Protein AF-A0A0D1EKK0-F1 (afdb_monomer)

Mean predicted aligned error: 10.31 Å

Structure (mmCIF, N/CA/C/O backbone):
data_AF-A0A0D1EKK0-F1
#
_entry.id   AF-A0A0D1EKK0-F1
#
loop_
_atom_site.group_PDB
_atom_site.id
_atom_site.type_symbol
_atom_site.label_atom_id
_atom_site.label_alt_id
_atom_site.label_comp_id
_atom_site.label_asym_id
_atom_site.label_entity_id
_atom_site.label_seq_id
_atom_site.pdbx_PDB_ins_code
_atom_site.Cartn_x
_atom_site.Cartn_y
_atom_site.Cartn_z
_atom_site.occupancy
_atom_site.B_iso_or_equiv
_atom_site.auth_seq_id
_atom_site.auth_comp_id
_atom_site.auth_asym_id
_atom_site.auth_atom_id
_atom_site.pdbx_PDB_model_num
ATOM 1 N N . MET A 1 1 ? -39.839 1.242 5.575 1.00 35.44 1 MET A N 1
ATOM 2 C CA . MET A 1 1 ? -39.389 0.017 4.879 1.00 35.44 1 MET A CA 1
ATOM 3 C C . MET A 1 1 ? -37.879 -0.124 5.035 1.00 35.44 1 MET A C 1
ATOM 5 O O . MET A 1 1 ? -37.125 0.392 4.223 1.00 35.44 1 MET A O 1
ATOM 9 N N . GLN A 1 2 ? -37.449 -0.748 6.133 1.00 38.69 2 GLN A N 1
ATOM 10 C CA . GLN A 1 2 ? -36.053 -1.078 6.430 1.00 38.69 2 GLN A CA 1
ATOM 11 C C . GLN A 1 2 ? -35.845 -2.571 6.160 1.00 38.69 2 GLN A C 1
ATOM 13 O O . GLN A 1 2 ? -36.666 -3.359 6.620 1.00 38.69 2 GLN A O 1
ATOM 18 N N . ALA A 1 3 ? -34.763 -2.925 5.461 1.00 31.33 3 ALA A N 1
ATOM 19 C CA . ALA A 1 3 ? -33.840 -4.017 5.806 1.00 31.33 3 ALA A CA 1
ATOM 20 C C . ALA A 1 3 ? -32.890 -4.289 4.624 1.00 31.33 3 ALA A C 1
ATOM 22 O O . ALA A 1 3 ? -33.127 -5.167 3.803 1.00 31.33 3 ALA A O 1
ATOM 23 N N . VAL A 1 4 ? -31.782 -3.546 4.546 1.00 37.84 4 VAL A N 1
ATOM 24 C CA . VAL A 1 4 ? -30.622 -3.958 3.741 1.00 37.84 4 VAL A CA 1
ATOM 25 C C . VAL A 1 4 ? -29.680 -4.701 4.682 1.00 37.84 4 VAL A C 1
ATOM 27 O O . VAL A 1 4 ? -28.870 -4.087 5.374 1.00 37.84 4 VAL A O 1
ATOM 30 N N . ARG A 1 5 ? -29.822 -6.028 4.765 1.00 43.06 5 ARG A N 1
ATOM 31 C CA . ARG A 1 5 ? -28.849 -6.886 5.451 1.00 43.06 5 ARG A CA 1
ATOM 32 C C . ARG A 1 5 ? -28.724 -8.239 4.754 1.00 43.06 5 ARG A C 1
ATOM 34 O O . ARG A 1 5 ? -29.499 -9.149 5.002 1.00 43.06 5 ARG A O 1
ATOM 41 N N . ALA A 1 6 ? -27.685 -8.350 3.938 1.00 35.12 6 ALA A N 1
ATOM 42 C CA . ALA A 1 6 ? -26.937 -9.579 3.688 1.00 35.12 6 ALA A CA 1
ATOM 43 C C . ALA A 1 6 ? -25.500 -9.118 3.378 1.00 35.12 6 ALA A C 1
ATOM 45 O O . ALA A 1 6 ? -25.247 -8.482 2.362 1.00 35.12 6 ALA A O 1
ATOM 46 N N . LEU A 1 7 ? -24.623 -9.064 4.384 1.00 37.53 7 LEU A N 1
ATOM 47 C CA . LEU A 1 7 ? -23.735 -10.177 4.748 1.00 37.53 7 LEU A CA 1
ATOM 48 C C . LEU A 1 7 ? -22.863 -10.632 3.566 1.00 37.53 7 LEU A C 1
ATOM 50 O O . LEU A 1 7 ? -22.863 -11.791 3.180 1.00 37.53 7 LEU A O 1
ATOM 54 N N . HIS A 1 8 ? -22.055 -9.715 3.035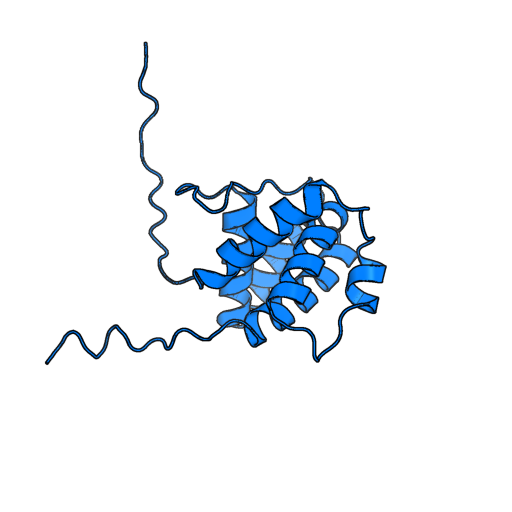 1.00 43.56 8 HIS A N 1
ATOM 55 C CA . HIS A 1 8 ? -20.714 -10.098 2.603 1.00 43.56 8 HIS A CA 1
ATOM 56 C C . HIS A 1 8 ? -19.914 -10.325 3.898 1.00 43.56 8 HIS A C 1
ATOM 58 O O . HIS A 1 8 ? -19.377 -9.399 4.510 1.00 43.56 8 HIS A O 1
ATOM 64 N N . THR A 1 9 ? -19.936 -11.553 4.396 1.00 43.62 9 THR A N 1
ATOM 65 C CA . THR A 1 9 ? -18.807 -12.108 5.139 1.00 43.62 9 THR A CA 1
ATOM 66 C C . THR A 1 9 ? -17.843 -12.607 4.077 1.00 43.62 9 THR A C 1
ATOM 68 O O . THR A 1 9 ? -18.173 -13.518 3.326 1.00 43.62 9 THR A O 1
ATOM 71 N N . ASP A 1 10 ? -16.711 -11.925 3.952 1.00 40.22 10 ASP A N 1
ATOM 72 C CA . ASP A 1 10 ? -15.638 -12.286 3.027 1.00 40.22 10 ASP A CA 1
ATOM 73 C C . ASP A 1 10 ? -15.012 -13.608 3.516 1.00 40.22 10 ASP A C 1
ATOM 75 O O . ASP A 1 10 ? -14.537 -13.634 4.655 1.00 40.22 10 ASP A O 1
ATOM 79 N N . PRO A 1 11 ? -15.041 -14.707 2.740 1.00 42.34 11 PRO A N 1
ATOM 80 C CA . PRO A 1 11 ? -14.564 -16.013 3.192 1.00 42.34 11 PRO A CA 1
ATOM 81 C C . PRO A 1 11 ? -13.037 -16.185 3.107 1.00 42.34 11 PRO A C 1
ATOM 83 O O . PRO A 1 11 ? -12.538 -17.283 3.316 1.00 42.34 11 PRO A O 1
ATOM 86 N N . THR A 1 12 ? -12.265 -15.133 2.843 1.00 45.97 12 THR A N 1
ATOM 87 C CA . THR A 1 12 ? -10.795 -15.173 2.881 1.00 45.97 12 THR A CA 1
ATOM 88 C C . THR A 1 12 ? -10.282 -14.591 4.195 1.00 45.97 12 THR A C 1
ATOM 90 O O . THR A 1 12 ? -9.855 -13.435 4.305 1.00 45.97 12 THR A O 1
ATOM 93 N N . GLY A 1 13 ? -10.373 -15.418 5.236 1.00 46.56 13 GLY A N 1
ATOM 94 C CA . GLY A 1 13 ? -9.520 -15.300 6.410 1.00 46.56 13 GLY A CA 1
ATOM 95 C C . GLY A 1 13 ? -8.135 -15.814 6.041 1.00 46.56 13 GLY A C 1
ATOM 96 O O . GLY A 1 13 ? -7.997 -17.011 5.857 1.00 46.56 13 GLY A O 1
ATOM 97 N N . ASP A 1 14 ? -7.199 -14.891 5.802 1.00 46.56 14 ASP A N 1
ATOM 98 C CA . ASP A 1 14 ? -5.738 -15.038 5.994 1.00 46.56 14 ASP A CA 1
ATOM 99 C C . ASP A 1 14 ? -4.981 -13.871 5.328 1.00 46.56 14 ASP A C 1
ATOM 101 O O . ASP A 1 14 ? -3.979 -14.036 4.639 1.00 46.56 14 ASP A O 1
ATOM 105 N N . SER A 1 15 ? -5.456 -12.639 5.530 1.00 46.81 15 SER A N 1
ATOM 106 C CA . SER A 1 15 ? -4.623 -11.457 5.290 1.00 46.81 15 SER A CA 1
ATOM 107 C C . SER A 1 15 ? -4.361 -10.792 6.637 1.00 46.81 15 SER A C 1
ATOM 109 O O . SER A 1 15 ? -5.314 -10.675 7.416 1.00 46.81 15 SER A O 1
ATOM 111 N N . PRO A 1 16 ? -3.105 -10.410 6.944 1.00 52.00 16 PRO A N 1
ATOM 112 C CA . PRO A 1 16 ? -2.685 -10.087 8.299 1.00 52.00 16 PRO A CA 1
ATOM 113 C C . PRO A 1 16 ? -3.576 -8.974 8.863 1.00 52.00 16 PRO A C 1
ATOM 115 O O . PRO A 1 16 ? -3.632 -7.892 8.263 1.00 52.00 16 PRO A O 1
ATOM 118 N N . PRO A 1 17 ? -4.294 -9.219 9.976 1.00 60.59 17 PRO A N 1
ATOM 119 C CA . PRO A 1 17 ? -5.174 -8.226 10.593 1.00 60.59 17 PRO A CA 1
ATOM 120 C C . PRO A 1 17 ? -4.438 -6.898 10.839 1.00 60.59 17 PRO A C 1
ATOM 122 O O . PRO A 1 17 ? -5.017 -5.822 10.669 1.00 60.59 17 PRO A O 1
ATOM 125 N N . ASP A 1 18 ? -3.130 -6.973 11.077 1.00 77.69 18 ASP A N 1
ATOM 126 C CA . ASP A 1 18 ? -2.234 -5.838 11.273 1.00 77.69 18 ASP A CA 1
ATOM 127 C C . ASP A 1 18 ? -2.123 -4.901 10.059 1.00 77.69 18 ASP A C 1
ATOM 129 O O . ASP A 1 18 ? -2.049 -3.686 10.239 1.00 77.69 18 ASP A O 1
ATOM 133 N N . LEU A 1 19 ? -2.183 -5.412 8.820 1.00 86.44 19 LEU A N 1
ATOM 134 C CA . LEU A 1 19 ? -2.050 -4.598 7.602 1.00 86.44 19 LEU A CA 1
ATOM 135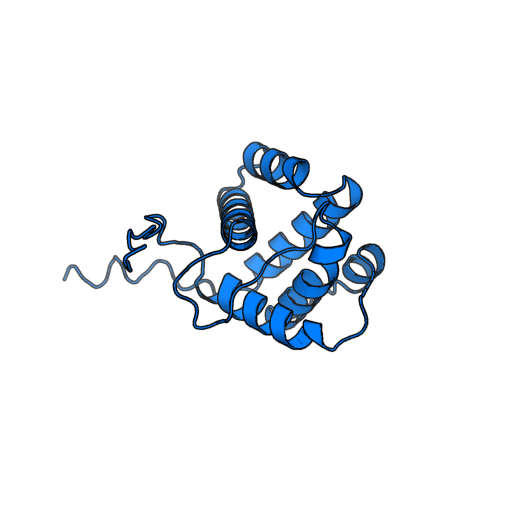 C C . LEU A 1 19 ? -3.166 -3.553 7.508 1.00 86.44 19 LEU A C 1
ATOM 137 O O . LEU A 1 19 ? -2.906 -2.353 7.390 1.00 86.44 19 LEU A O 1
ATOM 141 N N . LEU A 1 20 ? -4.424 -4.008 7.541 1.00 89.31 20 LEU A N 1
ATOM 142 C CA . LEU A 1 20 ? -5.572 -3.112 7.413 1.00 89.31 20 LEU A CA 1
ATOM 143 C C . LEU A 1 20 ? -5.765 -2.256 8.656 1.00 89.31 20 LEU A C 1
ATOM 145 O O . LEU A 1 20 ? -6.173 -1.106 8.514 1.00 89.31 20 LEU A O 1
ATOM 149 N N . VAL A 1 21 ? -5.470 -2.772 9.850 1.00 88.69 21 VAL A N 1
ATOM 150 C CA . VAL A 1 21 ? -5.558 -1.984 11.085 1.00 88.69 21 VAL A CA 1
ATOM 151 C C . VAL A 1 21 ? -4.589 -0.804 11.031 1.00 88.69 21 VAL A C 1
ATOM 153 O O . VAL A 1 21 ? -5.011 0.346 11.191 1.00 88.69 21 VAL A O 1
ATOM 156 N N . LEU A 1 22 ? -3.314 -1.060 10.726 1.00 88.81 22 LEU A N 1
ATOM 157 C CA . LEU A 1 22 ? -2.300 -0.015 10.601 1.00 88.81 22 LEU A CA 1
ATOM 158 C C . LEU A 1 22 ? -2.627 0.953 9.461 1.00 88.81 22 LEU A C 1
ATOM 160 O O . LEU A 1 22 ? -2.516 2.164 9.643 1.00 88.81 22 LEU A O 1
ATOM 164 N N . LEU A 1 23 ? -3.094 0.455 8.312 1.00 89.75 23 LEU A N 1
ATOM 165 C CA . LEU A 1 23 ? -3.416 1.310 7.172 1.00 89.75 23 LEU A CA 1
ATOM 166 C C . LEU A 1 23 ? -4.667 2.168 7.405 1.00 89.75 23 LEU A C 1
ATOM 168 O O . LEU A 1 23 ? -4.668 3.344 7.048 1.00 89.75 23 LEU A O 1
ATOM 172 N N . ARG A 1 24 ? -5.718 1.632 8.041 1.00 91.31 24 ARG A N 1
ATOM 173 C CA . ARG A 1 24 ? -6.914 2.405 8.427 1.00 91.31 24 ARG A CA 1
ATOM 174 C C . ARG A 1 24 ? -6.562 3.493 9.435 1.00 91.31 24 ARG A C 1
ATOM 176 O O . ARG A 1 24 ? -6.998 4.634 9.267 1.00 91.31 24 ARG A O 1
ATOM 183 N N . ARG A 1 25 ? -5.738 3.165 10.436 1.00 89.31 25 ARG A N 1
ATOM 184 C CA . ARG A 1 25 ? -5.220 4.133 11.411 1.00 89.31 25 ARG A CA 1
ATOM 185 C C . ARG A 1 25 ? -4.401 5.226 10.723 1.00 89.31 25 ARG A C 1
ATOM 187 O O . ARG A 1 25 ? -4.708 6.404 10.883 1.00 89.31 25 ARG A O 1
ATOM 194 N N . ALA A 1 26 ? -3.435 4.847 9.892 1.00 89.56 26 ALA A N 1
ATOM 195 C CA . ALA A 1 26 ? -2.607 5.786 9.145 1.00 89.56 26 ALA A CA 1
ATOM 196 C C . ALA A 1 26 ? -3.442 6.676 8.209 1.00 89.56 26 ALA A C 1
ATOM 198 O O . ALA A 1 26 ? -3.228 7.887 8.142 1.00 89.56 26 ALA A O 1
ATOM 199 N N . ALA A 1 27 ? -4.437 6.109 7.521 1.00 88.56 27 ALA A N 1
ATOM 200 C CA . ALA A 1 27 ? -5.351 6.856 6.665 1.00 88.56 27 ALA A CA 1
ATOM 201 C C . ALA A 1 27 ? -6.208 7.847 7.457 1.00 88.56 27 ALA A C 1
ATOM 203 O O . ALA A 1 27 ? -6.470 8.937 6.955 1.00 88.56 27 ALA A O 1
ATOM 204 N N . LEU A 1 28 ? -6.638 7.502 8.677 1.00 86.50 28 LEU A N 1
ATOM 205 C CA . LEU A 1 28 ? -7.339 8.413 9.583 1.00 86.50 28 LEU A CA 1
ATOM 206 C C . LEU A 1 28 ? -6.437 9.580 10.008 1.00 86.50 28 LEU A C 1
ATOM 208 O O . LEU A 1 28 ? -6.828 10.731 9.825 1.00 86.50 28 LEU A O 1
ATOM 212 N N . GLU A 1 29 ? -5.227 9.287 10.491 1.00 82.50 29 GLU A N 1
ATOM 213 C CA . GLU A 1 29 ? -4.227 10.284 10.906 1.00 82.50 29 GLU A CA 1
ATOM 214 C C . GLU A 1 29 ? -3.848 11.227 9.746 1.00 82.50 29 GLU A C 1
ATOM 216 O O . GLU A 1 29 ? -3.696 12.437 9.922 1.00 82.50 29 GLU A O 1
ATOM 221 N N . CYS A 1 30 ? -3.774 10.702 8.520 1.00 77.38 30 CYS A N 1
ATOM 222 C CA . CYS A 1 30 ? -3.414 11.480 7.336 1.00 77.38 30 CYS A CA 1
ATOM 223 C C . CYS A 1 30 ? -4.551 12.357 6.781 1.00 77.38 30 CYS A C 1
ATOM 225 O O . CYS A 1 30 ? -4.273 13.203 5.931 1.00 77.38 30 CYS A O 1
ATOM 227 N N . ARG A 1 31 ? -5.809 12.237 7.248 1.00 67.75 31 ARG A N 1
ATOM 228 C CA . ARG A 1 31 ? -6.916 13.107 6.775 1.00 67.75 31 ARG A CA 1
ATOM 229 C C . ARG A 1 31 ? -6.699 14.586 7.100 1.00 67.75 31 ARG A C 1
ATOM 231 O O . ARG A 1 31 ? -7.255 15.423 6.395 1.00 67.75 31 ARG A O 1
ATOM 238 N N . ALA A 1 32 ? -5.899 14.886 8.124 1.00 56.25 32 ALA A N 1
ATOM 239 C CA . ALA A 1 32 ? -5.584 16.240 8.576 1.00 56.25 32 ALA A CA 1
ATOM 240 C C . ALA A 1 32 ? -4.175 16.725 8.170 1.00 56.25 32 ALA A C 1
ATOM 242 O O . ALA A 1 32 ? -3.806 17.851 8.489 1.00 56.25 32 ALA A O 1
ATOM 243 N N . SER A 1 33 ? -3.371 15.904 7.480 1.00 56.69 33 SER A N 1
ATOM 244 C CA . SER A 1 33 ? -1.979 16.236 7.142 1.00 56.69 33 SER A CA 1
ATOM 245 C C . SER A 1 33 ? -1.818 16.659 5.677 1.00 56.69 33 SER A C 1
ATOM 247 O O . SER A 1 33 ? -2.589 16.246 4.808 1.00 56.69 33 SER A O 1
ATOM 249 N N . ALA A 1 34 ? -0.794 17.471 5.386 1.00 54.12 34 ALA A N 1
ATOM 250 C CA . ALA A 1 34 ? -0.461 17.886 4.025 1.00 54.12 34 ALA A CA 1
ATOM 251 C C . ALA A 1 34 ? -0.205 16.660 3.124 1.00 54.12 34 ALA A C 1
ATOM 253 O O . ALA A 1 34 ? 0.480 15.709 3.518 1.00 54.12 34 ALA A O 1
ATOM 254 N N . ARG A 1 35 ? -0.783 16.671 1.916 1.00 59.34 35 ARG A N 1
ATOM 255 C CA . ARG A 1 35 ? -0.643 15.582 0.937 1.00 59.34 35 ARG A CA 1
ATOM 256 C C . ARG A 1 35 ? 0.822 15.492 0.495 1.00 59.34 35 ARG A C 1
ATOM 258 O O . ARG A 1 35 ? 1.402 16.502 0.114 1.00 59.34 35 ARG A O 1
ATOM 265 N N . LEU A 1 36 ? 1.402 14.295 0.560 1.00 60.34 36 LEU A N 1
ATOM 266 C CA . LEU A 1 36 ? 2.741 14.004 0.047 1.00 60.34 36 LEU A CA 1
ATOM 267 C C . LEU A 1 36 ? 2.596 13.488 -1.387 1.00 60.34 36 LEU A C 1
ATOM 269 O O . LEU A 1 36 ? 1.726 12.653 -1.640 1.00 60.34 36 LEU A O 1
ATOM 273 N N . ASP A 1 37 ? 3.408 13.982 -2.318 1.00 61.69 37 ASP A N 1
ATOM 274 C CA . ASP A 1 37 ? 3.444 13.419 -3.666 1.00 61.69 37 ASP A CA 1
ATOM 275 C C . ASP A 1 37 ? 4.068 12.006 -3.653 1.00 61.69 37 ASP A C 1
ATOM 277 O O . ASP A 1 37 ? 4.853 11.649 -2.768 1.00 61.69 37 ASP A O 1
ATOM 281 N N . THR A 1 38 ? 3.682 11.167 -4.615 1.00 58.00 38 THR A N 1
ATOM 282 C CA . THR A 1 38 ? 4.118 9.763 -4.684 1.00 58.00 38 THR A CA 1
ATOM 283 C C . THR A 1 38 ? 5.631 9.625 -4.884 1.00 58.00 38 THR A C 1
ATOM 285 O O . THR A 1 38 ? 6.228 8.689 -4.360 1.00 58.00 38 THR A O 1
ATOM 288 N N . ALA A 1 39 ? 6.268 10.563 -5.593 1.00 57.69 39 ALA A N 1
ATOM 289 C CA . ALA A 1 39 ? 7.710 10.538 -5.838 1.00 57.69 39 ALA A CA 1
ATOM 290 C C . ALA A 1 39 ? 8.505 10.810 -4.548 1.00 57.69 39 ALA A C 1
ATOM 292 O O . ALA A 1 39 ? 9.481 10.120 -4.262 1.00 57.69 39 ALA A O 1
ATOM 293 N N . ARG A 1 40 ? 8.038 11.742 -3.714 1.00 62.22 40 ARG A N 1
ATOM 294 C CA . ARG A 1 40 ? 8.543 12.009 -2.367 1.00 62.22 40 ARG A CA 1
ATOM 295 C C . ARG A 1 40 ? 8.269 10.853 -1.424 1.00 62.22 40 ARG A C 1
ATOM 297 O O . ARG A 1 40 ? 9.119 10.578 -0.594 1.00 62.22 40 ARG A O 1
ATOM 304 N N . ALA A 1 41 ? 7.137 10.161 -1.543 1.00 61.09 41 ALA A N 1
ATOM 305 C CA . ALA A 1 41 ? 6.876 8.973 -0.728 1.00 61.09 41 ALA A CA 1
ATOM 306 C C . ALA A 1 41 ? 7.905 7.861 -0.990 1.00 61.09 41 ALA A C 1
ATOM 308 O O . ALA A 1 41 ? 8.382 7.244 -0.044 1.00 61.09 41 ALA A O 1
ATOM 309 N N . CYS A 1 42 ? 8.290 7.649 -2.254 1.00 61.62 42 CYS A N 1
ATOM 310 C CA . CYS A 1 42 ? 9.368 6.724 -2.608 1.00 61.62 42 CYS A CA 1
ATOM 311 C C . CYS A 1 42 ? 10.752 7.242 -2.203 1.00 61.62 42 CYS A C 1
ATOM 313 O O . CYS A 1 42 ? 11.560 6.464 -1.717 1.00 61.62 42 CYS A O 1
ATOM 315 N N . ALA A 1 43 ? 11.030 8.539 -2.365 1.00 62.16 43 ALA A N 1
ATOM 316 C CA . ALA A 1 43 ? 12.306 9.130 -1.952 1.00 62.16 43 ALA A CA 1
ATOM 317 C C . ALA A 1 43 ? 12.503 9.135 -0.425 1.00 62.16 43 ALA A C 1
ATOM 319 O O . ALA A 1 43 ? 13.633 9.123 0.049 1.00 62.16 43 ALA A O 1
ATOM 320 N N . LEU A 1 44 ? 11.408 9.160 0.338 1.00 65.00 44 LEU A N 1
ATOM 321 C CA . LEU A 1 44 ? 11.398 9.067 1.799 1.00 65.00 44 LEU A CA 1
ATOM 322 C C . LEU A 1 44 ? 11.310 7.623 2.303 1.00 65.00 44 LEU A C 1
ATOM 324 O O . LEU A 1 44 ? 11.264 7.417 3.513 1.00 65.00 44 LEU A O 1
ATOM 328 N N . PHE A 1 45 ? 11.246 6.632 1.409 1.00 70.81 45 PHE A N 1
ATOM 329 C CA . PHE A 1 45 ? 11.274 5.239 1.825 1.00 70.81 45 PHE A CA 1
ATOM 330 C C . PHE A 1 45 ? 12.672 4.896 2.344 1.00 70.81 45 PHE A C 1
ATOM 332 O O . PHE A 1 45 ? 13.620 4.762 1.572 1.00 70.81 45 PHE A O 1
ATOM 339 N N . ASP A 1 46 ? 12.775 4.751 3.660 1.00 76.62 46 ASP A N 1
ATOM 340 C CA . ASP A 1 46 ? 13.971 4.271 4.341 1.00 76.62 46 ASP A CA 1
ATOM 341 C C . ASP A 1 46 ? 13.851 2.749 4.554 1.00 76.62 46 ASP A C 1
ATOM 343 O O . ASP A 1 46 ? 12.857 2.306 5.145 1.00 76.62 46 ASP A O 1
ATOM 347 N N . PRO A 1 47 ? 14.823 1.932 4.105 1.00 73.25 47 PRO A N 1
ATOM 348 C CA . PRO A 1 47 ? 14.907 0.515 4.447 1.00 73.25 47 PRO A CA 1
ATOM 349 C C . PRO A 1 47 ? 14.880 0.215 5.953 1.00 73.25 47 PRO A C 1
ATOM 351 O O . PRO A 1 47 ? 14.571 -0.907 6.320 1.00 73.25 47 PRO A O 1
ATOM 354 N N . GLU A 1 48 ? 15.121 1.168 6.846 1.00 78.75 48 GLU A N 1
ATOM 355 C CA . GLU A 1 48 ? 14.988 0.957 8.296 1.00 78.75 48 GLU A CA 1
ATOM 356 C C . GLU A 1 48 ? 13.624 1.403 8.857 1.00 78.75 48 GLU A C 1
ATOM 358 O O . GLU A 1 48 ? 13.361 1.263 10.053 1.00 78.75 48 GLU A O 1
ATOM 363 N N . SER A 1 49 ? 12.718 1.891 7.997 1.00 82.3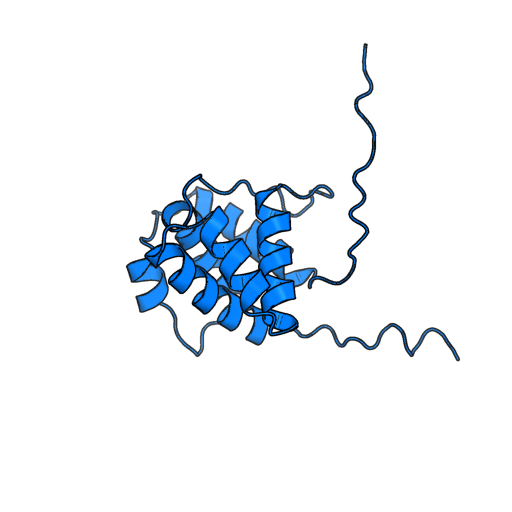1 49 SER A N 1
ATOM 364 C CA . SER A 1 49 ? 11.374 2.331 8.400 1.00 82.31 49 SER A CA 1
ATOM 365 C C . SER A 1 49 ? 10.614 1.214 9.105 1.00 82.31 49 SER A C 1
ATOM 367 O O . SER A 1 49 ? 10.648 0.061 8.676 1.00 82.31 49 SER A O 1
ATOM 369 N N . LYS A 1 50 ? 9.839 1.552 10.133 1.00 87.38 50 LYS A N 1
ATOM 370 C CA . LYS A 1 50 ? 8.926 0.624 10.813 1.00 87.38 50 LYS A CA 1
ATOM 371 C C . LYS A 1 50 ? 7.624 0.439 10.035 1.00 87.38 50 LYS A C 1
ATOM 373 O O . LYS A 1 50 ? 7.252 1.242 9.179 1.00 87.38 50 LYS A O 1
ATOM 378 N N . ALA A 1 51 ? 6.882 -0.619 10.364 1.00 87.12 51 ALA A N 1
ATOM 379 C CA . ALA A 1 51 ? 5.608 -0.941 9.719 1.00 87.12 51 ALA A CA 1
ATOM 380 C C . ALA A 1 51 ? 4.601 0.229 9.765 1.00 87.12 51 ALA A C 1
ATOM 382 O O . ALA A 1 51 ? 3.931 0.516 8.774 1.00 87.12 51 ALA A O 1
ATOM 383 N N . ASP A 1 52 ? 4.522 0.955 10.882 1.00 86.00 52 ASP A N 1
ATOM 384 C CA . ASP A 1 52 ? 3.627 2.103 11.035 1.00 86.00 52 ASP A CA 1
ATOM 385 C C . ASP A 1 52 ? 4.061 3.323 10.199 1.00 86.00 52 ASP A C 1
ATOM 387 O O . ASP A 1 52 ? 3.215 4.060 9.688 1.00 86.00 52 ASP A O 1
ATOM 391 N N . GLU A 1 53 ? 5.365 3.521 10.000 1.00 87.19 53 GLU A N 1
ATOM 392 C CA . GLU A 1 53 ? 5.910 4.571 9.130 1.00 87.19 53 GLU A CA 1
ATOM 393 C C . GLU A 1 53 ? 5.581 4.291 7.665 1.00 87.19 53 GLU A C 1
ATOM 395 O O . GLU A 1 53 ? 5.083 5.173 6.958 1.00 87.19 53 GLU A O 1
ATOM 400 N N . ILE A 1 54 ? 5.748 3.041 7.233 1.00 87.94 54 ILE A N 1
ATOM 401 C CA . ILE A 1 54 ? 5.398 2.624 5.873 1.00 87.94 54 ILE A CA 1
ATOM 402 C C . ILE A 1 54 ? 3.884 2.697 5.655 1.00 87.94 54 ILE A C 1
ATOM 404 O O . ILE A 1 54 ? 3.443 3.162 4.604 1.00 87.94 54 ILE A O 1
ATOM 408 N N . ALA A 1 55 ? 3.068 2.340 6.653 1.00 89.81 55 ALA A N 1
ATOM 409 C CA . ALA A 1 55 ? 1.617 2.511 6.586 1.00 89.81 55 ALA A CA 1
ATOM 410 C C . ALA A 1 55 ? 1.221 3.984 6.370 1.00 89.81 55 ALA A C 1
ATOM 412 O O . ALA A 1 55 ? 0.333 4.280 5.565 1.00 89.81 55 ALA A O 1
ATOM 413 N N . ARG A 1 56 ? 1.905 4.929 7.034 1.00 87.88 56 ARG A N 1
ATOM 414 C CA . ARG A 1 56 ? 1.713 6.375 6.817 1.00 87.88 56 ARG A 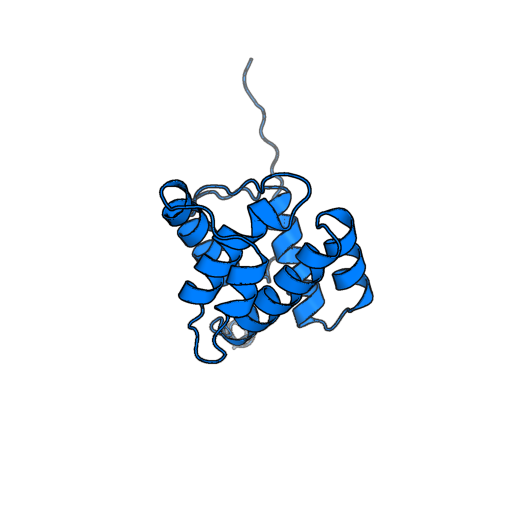CA 1
ATOM 415 C C . ARG A 1 56 ? 2.154 6.817 5.424 1.00 87.88 56 ARG A C 1
ATOM 417 O O . ARG A 1 56 ? 1.443 7.609 4.802 1.00 87.88 56 ARG A O 1
ATOM 424 N N . LEU A 1 57 ? 3.271 6.302 4.910 1.00 87.94 57 LEU A N 1
ATOM 425 C CA . LEU A 1 57 ? 3.704 6.568 3.534 1.00 87.94 57 LEU A CA 1
ATOM 426 C C . LEU A 1 57 ? 2.677 6.053 2.516 1.00 87.94 57 LEU A C 1
ATOM 428 O O . LEU A 1 57 ? 2.256 6.814 1.645 1.00 87.94 57 LEU A O 1
ATOM 432 N N . LEU A 1 58 ? 2.187 4.819 2.675 1.00 89.50 58 LEU A N 1
ATOM 433 C CA . LEU A 1 58 ? 1.125 4.238 1.845 1.00 89.50 58 LEU A CA 1
ATOM 434 C C . LEU A 1 58 ? -0.156 5.076 1.887 1.00 89.50 58 LEU A C 1
ATOM 436 O O . LEU A 1 58 ? -0.700 5.427 0.840 1.00 89.50 58 LEU A O 1
ATOM 440 N N . ALA A 1 59 ? -0.619 5.457 3.081 1.00 89.12 59 ALA A N 1
ATOM 441 C CA . ALA A 1 59 ? -1.822 6.269 3.253 1.00 89.12 59 ALA A CA 1
ATOM 442 C C . ALA A 1 59 ? -1.736 7.632 2.540 1.00 89.12 59 ALA A C 1
ATOM 444 O O . ALA A 1 59 ? -2.748 8.138 2.046 1.00 89.12 59 ALA A O 1
ATOM 445 N N . ARG A 1 60 ? -0.535 8.219 2.459 1.00 85.62 60 ARG A N 1
ATOM 446 C CA . ARG A 1 60 ? -0.283 9.473 1.730 1.00 85.62 60 ARG A CA 1
ATOM 447 C C . ARG A 1 60 ? -0.106 9.260 0.226 1.00 85.62 60 ARG A C 1
ATOM 449 O O . ARG A 1 60 ? -0.572 10.095 -0.545 1.00 85.62 60 ARG A O 1
ATOM 456 N N . ALA A 1 61 ? 0.523 8.159 -0.183 1.00 86.19 61 ALA A N 1
ATOM 457 C CA . ALA A 1 61 ? 0.823 7.853 -1.580 1.00 86.19 61 ALA A CA 1
ATOM 458 C C . ALA A 1 61 ? -0.405 7.377 -2.370 1.00 86.19 61 ALA A C 1
ATOM 460 O O . ALA A 1 61 ? -0.566 7.760 -3.528 1.00 86.19 61 ALA A O 1
ATOM 461 N N . LEU A 1 62 ? -1.293 6.579 -1.765 1.00 89.19 62 LEU A N 1
ATOM 462 C CA . LEU A 1 62 ? -2.442 5.975 -2.453 1.00 89.19 62 LEU A CA 1
ATOM 463 C C . LEU A 1 62 ? -3.359 6.999 -3.157 1.00 89.19 62 LEU A C 1
ATOM 465 O O . LEU A 1 62 ? -3.664 6.791 -4.329 1.00 89.19 62 LEU A O 1
ATOM 469 N N . PRO A 1 63 ? -3.758 8.134 -2.541 1.00 87.94 63 PRO A N 1
ATOM 470 C CA . PRO A 1 63 ? -4.566 9.149 -3.224 1.00 87.94 63 PRO A CA 1
ATOM 471 C C . PRO A 1 63 ? -3.915 9.789 -4.456 1.00 87.94 63 PRO A C 1
ATOM 473 O O . PRO A 1 63 ? -4.628 10.408 -5.236 1.00 87.94 63 PRO A O 1
ATOM 476 N N . GLN A 1 64 ? -2.590 9.702 -4.588 1.00 83.88 64 GLN A N 1
ATOM 477 C CA . GLN A 1 64 ? -1.821 10.254 -5.709 1.00 83.88 64 GLN A CA 1
ATOM 478 C C . GLN A 1 64 ? -1.468 9.175 -6.746 1.00 83.88 64 GLN A C 1
ATOM 480 O O . GLN A 1 64 ? -1.389 9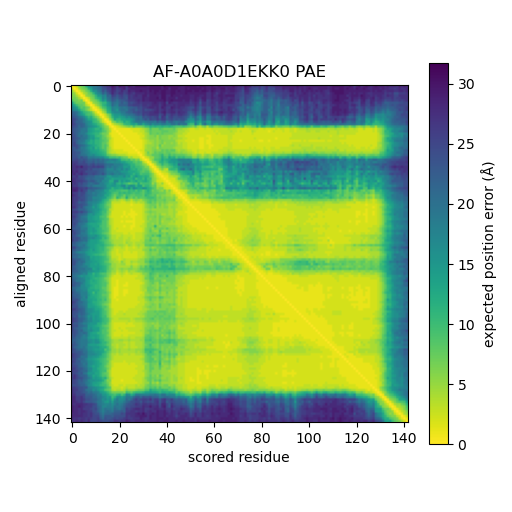.448 -7.939 1.00 83.88 64 GLN A O 1
ATOM 485 N N . ALA A 1 65 ? -1.284 7.933 -6.294 1.00 87.25 65 ALA A N 1
ATOM 486 C CA . ALA A 1 65 ? -0.948 6.795 -7.143 1.00 87.25 65 ALA A CA 1
ATOM 487 C C . ALA A 1 65 ? -2.164 6.215 -7.886 1.00 87.25 65 ALA A C 1
ATOM 489 O O . ALA A 1 65 ? -2.001 5.578 -8.928 1.00 87.25 65 ALA A O 1
ATOM 490 N N . MET A 1 66 ? -3.372 6.406 -7.353 1.00 89.81 66 MET A N 1
ATOM 491 C CA . MET A 1 66 ? -4.604 5.812 -7.871 1.00 89.81 66 MET A CA 1
ATOM 492 C C . MET A 1 66 ? -5.381 6.760 -8.787 1.00 89.81 66 MET A C 1
ATOM 494 O O . MET A 1 66 ? -5.391 7.971 -8.587 1.00 89.81 66 MET A O 1
ATOM 498 N N . HIS A 1 67 ? -6.115 6.199 -9.753 1.00 87.88 67 HIS A N 1
ATOM 499 C CA . HIS A 1 67 ? -7.018 6.975 -10.619 1.00 87.88 67 HIS A CA 1
ATO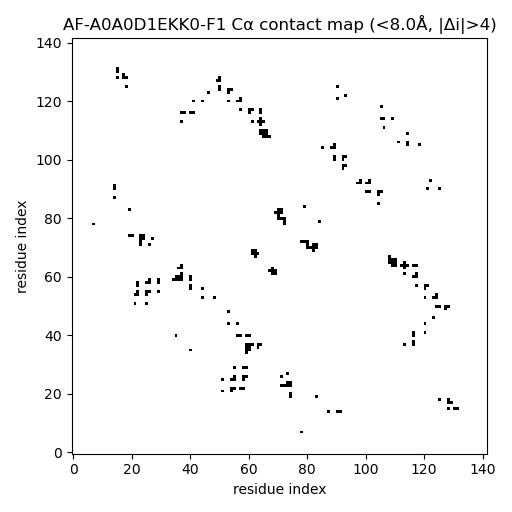M 500 C C . HIS A 1 67 ? -8.182 7.618 -9.854 1.00 87.88 67 HIS A C 1
ATOM 502 O O . HIS A 1 67 ? -8.740 8.626 -10.281 1.00 87.88 67 HIS A O 1
ATOM 508 N N . VAL A 1 68 ? -8.568 7.011 -8.731 1.00 86.94 68 VAL A N 1
ATOM 509 C CA . VAL A 1 68 ? -9.653 7.465 -7.863 1.00 86.94 68 VAL A CA 1
ATOM 510 C C . VAL A 1 68 ? -9.145 7.456 -6.431 1.00 86.94 68 VAL A C 1
ATOM 512 O O . VAL A 1 68 ? -8.406 6.557 -6.031 1.00 86.94 68 VAL A O 1
ATOM 515 N N . ARG A 1 69 ? -9.558 8.452 -5.642 1.00 85.44 69 ARG A N 1
ATOM 516 C CA . ARG A 1 69 ? -9.191 8.540 -4.228 1.00 85.44 69 ARG A CA 1
ATOM 517 C C . ARG A 1 69 ? -9.657 7.276 -3.480 1.00 85.44 69 ARG A C 1
ATOM 519 O O . ARG A 1 69 ? -10.846 6.961 -3.550 1.00 85.44 69 ARG A O 1
ATOM 526 N N . PRO A 1 70 ? -8.774 6.597 -2.726 1.00 89.69 70 PRO A N 1
ATOM 527 C CA . PRO A 1 70 ? -9.129 5.374 -2.018 1.00 89.69 70 PRO A CA 1
ATOM 528 C C . PRO A 1 70 ? -10.142 5.646 -0.905 1.00 89.69 70 PRO A C 1
ATOM 530 O O . PRO A 1 70 ? -10.036 6.634 -0.168 1.00 89.69 70 PRO A O 1
ATOM 533 N N . ARG A 1 71 ? -11.103 4.736 -0.743 1.00 90.69 71 ARG A N 1
ATOM 534 C CA . ARG A 1 71 ? -12.062 4.742 0.359 1.00 90.69 71 ARG A CA 1
ATOM 535 C C . ARG A 1 71 ? -11.605 3.791 1.459 1.00 90.69 71 ARG A C 1
ATOM 537 O O . ARG A 1 71 ? -11.658 2.578 1.293 1.00 90.69 71 ARG A O 1
ATOM 544 N N . PHE A 1 72 ? -11.256 4.344 2.613 1.00 89.12 72 PHE A N 1
ATOM 545 C CA . PHE A 1 72 ? -10.986 3.576 3.829 1.00 89.12 72 PHE A CA 1
ATOM 546 C C . PHE A 1 72 ? -12.148 3.687 4.807 1.00 89.12 72 PHE A C 1
ATOM 548 O O . PHE A 1 72 ? -12.707 4.772 5.001 1.00 89.12 72 PHE A O 1
ATOM 555 N N . HIS A 1 73 ? -12.516 2.568 5.421 1.00 88.31 73 HIS A N 1
ATOM 556 C CA . HIS A 1 73 ? -13.451 2.554 6.537 1.00 88.31 73 HIS A CA 1
ATOM 557 C C . HIS A 1 73 ? -12.726 2.850 7.859 1.00 88.31 73 HIS A C 1
ATOM 559 O O . HIS A 1 73 ? -11.500 2.947 7.915 1.00 88.31 73 HIS A O 1
ATOM 565 N N . ALA A 1 74 ? -13.496 3.060 8.929 1.00 80.06 74 ALA A N 1
ATOM 566 C CA . ALA A 1 74 ? -12.942 3.186 10.275 1.00 80.06 74 ALA A CA 1
ATOM 567 C C . ALA A 1 74 ? -12.296 1.864 10.725 1.00 80.06 74 ALA A C 1
ATOM 569 O O . ALA A 1 74 ? -12.688 0.799 10.249 1.00 80.06 74 ALA A O 1
ATOM 570 N N . THR A 1 75 ? -11.340 1.931 11.655 1.00 76.19 75 THR A N 1
ATOM 571 C CA . THR A 1 75 ? -10.627 0.755 12.187 1.00 76.19 75 THR A CA 1
ATOM 572 C C . THR A 1 75 ? -11.593 -0.329 12.672 1.00 76.19 75 THR A C 1
ATOM 574 O O . THR A 1 75 ? -11.469 -1.470 12.240 1.00 76.19 75 THR A O 1
ATOM 577 N N . GLU A 1 76 ? -12.635 0.064 13.411 1.00 75.62 76 GLU A N 1
ATOM 578 C CA . GLU A 1 76 ? -13.671 -0.824 13.974 1.00 75.62 76 GLU A CA 1
ATOM 579 C C . GLU A 1 76 ? -14.699 -1.351 12.954 1.00 75.62 76 GLU A C 1
ATOM 581 O O . GLU A 1 76 ? -15.618 -2.094 13.300 1.00 75.62 76 GLU A O 1
ATOM 586 N N . ALA A 1 77 ? -14.616 -0.943 11.685 1.00 80.06 77 ALA A N 1
ATOM 587 C CA . ALA A 1 77 ? -15.595 -1.360 10.690 1.00 80.06 77 ALA A CA 1
ATOM 588 C C . ALA A 1 77 ? -15.399 -2.833 10.305 1.00 80.06 77 ALA A C 1
ATOM 590 O O . ALA A 1 77 ? -14.368 -3.207 9.737 1.00 80.06 77 ALA A O 1
ATOM 591 N N . SER A 1 78 ? -16.438 -3.644 10.515 1.00 77.69 78 SER A N 1
ATOM 592 C CA . SER A 1 78 ? -16.466 -5.053 10.097 1.00 77.69 78 SER A CA 1
ATOM 593 C C . SER A 1 78 ? -16.484 -5.225 8.576 1.00 77.69 78 SER A C 1
ATOM 595 O O . SER A 1 78 ? -15.943 -6.190 8.041 1.00 77.69 78 SER A O 1
ATOM 597 N N . ALA A 1 79 ? -17.079 -4.273 7.854 1.00 84.88 79 ALA A N 1
ATOM 598 C CA . ALA A 1 79 ? -17.123 -4.291 6.400 1.00 84.88 79 ALA A CA 1
ATOM 599 C C . ALA A 1 79 ? -15.836 -3.728 5.784 1.00 84.88 79 ALA A C 1
ATOM 601 O O . ALA A 1 79 ? -15.293 -2.723 6.251 1.00 84.88 79 ALA A O 1
ATOM 602 N N . ARG A 1 80 ? -15.415 -4.324 4.663 1.00 89.31 80 ARG A N 1
ATOM 603 C CA . ARG A 1 80 ? -14.320 -3.824 3.823 1.00 89.31 80 ARG A CA 1
ATOM 604 C C . ARG A 1 80 ? -14.858 -3.018 2.641 1.00 89.31 80 ARG A C 1
ATOM 606 O O . ARG A 1 80 ? -15.854 -3.404 2.018 1.00 89.31 80 ARG A O 1
ATOM 613 N N . SER A 1 81 ? -14.205 -1.911 2.307 1.00 90.69 81 SER A N 1
ATOM 614 C CA . SER A 1 81 ? -14.438 -1.202 1.046 1.00 90.69 81 SER A CA 1
ATOM 615 C C . SER A 1 81 ? -13.865 -1.994 -0.142 1.00 90.69 81 SER A C 1
ATOM 617 O O . SER A 1 81 ? -13.134 -2.973 0.025 1.00 90.69 81 SER A O 1
ATOM 619 N N . PHE A 1 82 ? -14.182 -1.571 -1.368 1.00 92.00 82 PHE A N 1
ATOM 620 C CA . PHE A 1 82 ? -13.558 -2.157 -2.557 1.00 92.00 82 PHE A CA 1
ATOM 621 C C . PHE A 1 82 ? -12.055 -1.842 -2.644 1.00 92.00 82 PHE A C 1
ATOM 623 O O . PHE A 1 82 ? -11.302 -2.659 -3.163 1.00 92.00 82 PHE A O 1
ATOM 630 N N . ASP A 1 83 ? -11.603 -0.680 -2.160 1.00 92.12 83 ASP A N 1
ATOM 631 C CA . ASP A 1 83 ? -10.170 -0.351 -2.081 1.00 92.12 83 ASP A CA 1
ATOM 632 C C . ASP A 1 83 ? -9.456 -1.241 -1.064 1.00 92.12 83 ASP A C 1
ATOM 634 O O . ASP A 1 83 ? -8.394 -1.773 -1.357 1.00 92.12 83 ASP A O 1
ATOM 638 N N . GLU A 1 84 ? -10.071 -1.477 0.096 1.00 91.75 84 GLU A N 1
ATOM 639 C CA . GLU A 1 84 ? -9.495 -2.327 1.142 1.00 91.75 84 GLU A CA 1
ATOM 640 C C . GLU A 1 84 ? -9.344 -3.774 0.665 1.00 91.75 84 GLU A C 1
ATOM 642 O O . GLU A 1 84 ? -8.274 -4.353 0.819 1.00 91.75 84 GLU A O 1
ATOM 647 N N . ARG A 1 85 ? -10.367 -4.337 0.004 1.00 94.38 85 ARG A N 1
ATOM 648 C CA . ARG A 1 85 ? -10.261 -5.668 -0.622 1.00 94.38 85 ARG A CA 1
ATOM 649 C C . ARG A 1 85 ? -9.172 -5.731 -1.691 1.00 94.38 85 ARG A C 1
ATOM 651 O O . ARG A 1 85 ? -8.452 -6.716 -1.772 1.00 94.38 85 ARG A O 1
ATOM 658 N N . TRP A 1 86 ? -9.046 -4.686 -2.505 1.00 94.50 86 TRP A N 1
ATOM 659 C CA . TRP A 1 86 ? -8.020 -4.616 -3.545 1.00 94.50 86 TRP A CA 1
ATOM 660 C C . TRP A 1 86 ? -6.600 -4.572 -2.963 1.00 94.50 86 TRP A C 1
ATOM 662 O O . TRP A 1 86 ? -5.723 -5.264 -3.468 1.00 94.50 86 TRP A O 1
ATOM 672 N N . ILE A 1 87 ? -6.383 -3.838 -1.866 1.00 93.81 87 ILE A N 1
ATOM 673 C CA . ILE A 1 87 ? -5.092 -3.810 -1.159 1.00 93.81 87 ILE A CA 1
ATOM 674 C C . ILE A 1 87 ? -4.759 -5.184 -0.573 1.00 93.81 87 ILE A C 1
ATOM 676 O O . ILE A 1 87 ? -3.628 -5.642 -0.719 1.00 93.81 87 ILE A O 1
ATOM 680 N N . LEU A 1 88 ? -5.738 -5.862 0.040 1.00 92.62 88 LEU A N 1
ATOM 681 C CA . LEU A 1 88 ? -5.544 -7.228 0.536 1.00 92.62 88 LEU A CA 1
ATOM 682 C C . LEU A 1 88 ? -5.195 -8.204 -0.595 1.00 92.62 88 LEU A C 1
ATOM 684 O O . LEU A 1 88 ? -4.308 -9.032 -0.429 1.00 92.62 88 LEU A O 1
ATOM 688 N N . ALA A 1 89 ? -5.850 -8.087 -1.751 1.00 93.81 89 ALA A N 1
ATOM 689 C CA . ALA A 1 89 ? -5.559 -8.930 -2.909 1.00 93.81 89 ALA A CA 1
ATOM 690 C C . ALA A 1 89 ? -4.136 -8.702 -3.452 1.00 93.81 89 ALA A C 1
ATOM 692 O O . ALA A 1 89 ? -3.469 -9.656 -3.839 1.00 93.81 89 ALA A O 1
ATOM 693 N N . ILE A 1 90 ? -3.645 -7.456 -3.446 1.00 94.50 90 ILE A N 1
ATOM 694 C CA . ILE A 1 90 ? -2.245 -7.157 -3.787 1.00 94.50 90 ILE A CA 1
ATOM 695 C C . ILE A 1 90 ? -1.299 -7.782 -2.764 1.00 94.50 90 ILE A C 1
ATOM 697 O O . ILE A 1 90 ? -0.303 -8.388 -3.150 1.00 94.50 90 ILE A O 1
ATOM 701 N N . ALA A 1 91 ? -1.603 -7.648 -1.472 1.00 92.62 91 ALA A N 1
ATOM 702 C CA . ALA A 1 91 ? -0.784 -8.228 -0.415 1.00 92.62 91 ALA A CA 1
ATOM 703 C C . ALA A 1 91 ? -0.674 -9.753 -0.544 1.00 92.62 91 ALA A C 1
ATOM 705 O O . ALA A 1 91 ? 0.427 -10.294 -0.464 1.00 92.62 91 ALA A O 1
ATOM 706 N N . ASP A 1 92 ? -1.796 -10.424 -0.806 1.00 91.50 92 ASP A N 1
ATOM 707 C CA . ASP A 1 92 ? -1.847 -11.863 -1.062 1.00 91.50 92 ASP A CA 1
ATOM 708 C C . ASP A 1 92 ? -1.031 -12.256 -2.305 1.00 91.50 92 ASP A C 1
ATOM 710 O O . ASP A 1 92 ? -0.195 -13.157 -2.237 1.00 91.50 92 ASP A O 1
ATOM 714 N N . ALA A 1 93 ? -1.185 -11.536 -3.422 1.00 92.62 93 ALA A N 1
ATOM 715 C CA . ALA A 1 93 ? -0.395 -11.782 -4.629 1.00 92.62 93 ALA A CA 1
ATOM 716 C C . ALA A 1 93 ? 1.117 -11.628 -4.375 1.00 92.62 93 ALA A C 1
ATOM 718 O O . ALA A 1 93 ? 1.904 -12.484 -4.783 1.00 92.62 93 ALA A O 1
ATOM 719 N N . ILE A 1 94 ? 1.533 -10.589 -3.638 1.00 92.06 94 ILE A N 1
ATOM 720 C CA . ILE A 1 94 ? 2.937 -10.382 -3.251 1.00 92.06 94 ILE A CA 1
ATOM 721 C C . ILE A 1 94 ? 3.434 -11.533 -2.368 1.00 92.06 94 ILE A C 1
ATOM 723 O O . ILE A 1 94 ? 4.514 -12.071 -2.626 1.00 92.06 94 ILE A O 1
ATOM 727 N N . ALA A 1 95 ? 2.656 -11.935 -1.358 1.00 88.38 95 ALA A N 1
ATOM 728 C CA . ALA A 1 95 ? 3.012 -13.019 -0.443 1.00 88.38 95 ALA A CA 1
ATOM 729 C C . ALA A 1 95 ? 3.175 -14.360 -1.177 1.00 88.38 95 ALA A C 1
ATOM 731 O O . ALA A 1 95 ? 4.128 -15.098 -0.918 1.00 88.38 95 ALA A O 1
ATOM 732 N N . ARG A 1 96 ? 2.300 -14.637 -2.153 1.00 89.81 96 ARG A N 1
ATOM 733 C CA . ARG A 1 96 ? 2.354 -15.829 -3.015 1.00 89.81 96 ARG A CA 1
ATOM 734 C C . ARG A 1 96 ? 3.355 -15.717 -4.170 1.00 89.81 96 ARG A C 1
ATOM 736 O O . ARG A 1 96 ? 3.500 -16.671 -4.928 1.00 89.81 96 ARG A O 1
ATOM 743 N N . ARG A 1 97 ? 4.062 -14.585 -4.305 1.00 92.12 97 ARG A N 1
ATOM 744 C CA . ARG A 1 97 ? 4.958 -14.266 -5.436 1.00 92.12 97 ARG A CA 1
ATOM 745 C C . ARG A 1 97 ? 4.266 -14.386 -6.805 1.00 92.12 97 ARG A C 1
ATOM 747 O O . ARG A 1 97 ? 4.912 -14.687 -7.805 1.00 92.12 97 ARG A O 1
ATOM 754 N N . ASP A 1 98 ? 2.962 -14.129 -6.848 1.00 95.88 98 ASP A N 1
ATOM 755 C CA . ASP A 1 98 ? 2.142 -14.136 -8.057 1.00 95.88 98 ASP A CA 1
ATOM 756 C C . ASP A 1 98 ? 2.255 -12.779 -8.772 1.00 95.88 98 ASP A C 1
ATOM 758 O O . ASP A 1 98 ? 1.478 -11.846 -8.546 1.00 95.88 98 ASP A O 1
ATOM 762 N N . ILE A 1 99 ? 3.287 -12.663 -9.612 1.00 95.25 99 ILE A N 1
ATOM 763 C CA . ILE A 1 99 ? 3.648 -11.418 -10.305 1.00 95.25 99 ILE A CA 1
ATOM 764 C C . ILE A 1 99 ? 2.580 -10.998 -11.323 1.00 95.25 99 ILE A C 1
ATOM 766 O O . ILE A 1 99 ? 2.356 -9.801 -11.522 1.00 95.25 99 ILE A O 1
ATOM 770 N N . ASP A 1 100 ? 1.898 -11.952 -11.958 1.00 97.00 100 ASP A N 1
ATOM 771 C CA . ASP A 1 100 ? 0.854 -11.641 -12.934 1.00 97.00 100 ASP A CA 1
ATOM 772 C C . ASP A 1 100 ? -0.391 -11.078 -12.253 1.00 97.00 100 ASP A C 1
ATOM 774 O O . ASP A 1 100 ? -0.902 -10.041 -12.692 1.00 97.00 100 ASP A O 1
ATOM 778 N N . SER A 1 101 ? -0.829 -11.684 -11.144 1.00 95.50 101 SER A N 1
ATOM 779 C CA . SER A 1 101 ? -1.929 -11.143 -10.343 1.00 95.50 101 SER A CA 1
ATOM 780 C C . SER A 1 101 ? -1.582 -9.775 -9.760 1.00 95.50 101 SER A C 1
ATOM 782 O O . SER A 1 101 ? -2.397 -8.856 -9.846 1.00 95.50 101 SER A O 1
ATOM 784 N N . GLU A 1 102 ? -0.373 -9.591 -9.219 1.00 96.25 102 GLU A N 1
ATOM 785 C CA . GLU A 1 102 ? 0.078 -8.291 -8.708 1.00 96.25 102 GLU A CA 1
ATOM 786 C C . GLU A 1 102 ? 0.030 -7.218 -9.806 1.00 96.25 102 GLU A C 1
ATOM 788 O O . GLU A 1 102 ? -0.587 -6.163 -9.626 1.00 96.25 102 GLU A O 1
ATOM 793 N N . ARG A 1 103 ? 0.634 -7.497 -10.968 1.00 95.88 103 ARG A N 1
ATOM 794 C CA . ARG A 1 103 ? 0.678 -6.565 -12.101 1.00 95.88 103 ARG A CA 1
ATOM 795 C C . ARG A 1 103 ? -0.722 -6.221 -12.597 1.00 95.88 103 ARG A C 1
ATOM 797 O O . ARG A 1 103 ? -1.008 -5.044 -12.818 1.00 95.88 103 ARG A O 1
ATOM 804 N N . PHE A 1 104 ? -1.590 -7.222 -12.739 1.00 96.06 104 PHE A N 1
ATOM 805 C CA . PHE A 1 104 ? -2.980 -7.029 -13.145 1.00 96.06 104 PHE A CA 1
ATOM 806 C C . PHE A 1 104 ? -3.748 -6.159 -12.142 1.00 96.06 104 PHE A C 1
ATOM 808 O O . PHE A 1 104 ? -4.437 -5.216 -12.530 1.00 96.06 104 PHE A O 1
ATOM 815 N N . LEU A 1 105 ? -3.622 -6.431 -10.842 1.00 95.88 105 LEU A N 1
ATOM 816 C CA . LEU A 1 105 ? -4.311 -5.663 -9.806 1.00 95.88 105 LEU A CA 1
ATOM 817 C C . LEU A 1 105 ? -3.836 -4.206 -9.777 1.00 95.88 105 LEU A C 1
ATOM 819 O O . LEU A 1 105 ? -4.674 -3.301 -9.710 1.00 95.88 105 LEU A O 1
ATOM 823 N N . LEU A 1 106 ? -2.525 -3.965 -9.868 1.00 95.25 106 LEU A N 1
ATOM 824 C CA . LEU A 1 106 ? -1.955 -2.616 -9.898 1.00 95.25 106 LEU A CA 1
ATOM 825 C C . LEU A 1 106 ? -2.417 -1.839 -11.137 1.00 95.25 106 LEU A C 1
ATOM 827 O O . LEU A 1 106 ? -2.916 -0.717 -11.002 1.00 95.25 106 LEU A O 1
ATOM 831 N N . SER A 1 107 ? -2.338 -2.437 -12.330 1.00 94.50 107 SER A N 1
ATOM 832 C CA . SER A 1 107 ? -2.678 -1.757 -13.588 1.00 94.50 107 SER A CA 1
ATOM 833 C C . SER A 1 107 ? -4.152 -1.357 -13.688 1.00 94.50 107 SER A C 1
ATOM 835 O O . SER A 1 107 ? -4.502 -0.475 -14.466 1.00 94.50 107 SER A O 1
ATOM 837 N N . ARG A 1 108 ? -5.043 -1.999 -12.922 1.00 93.25 108 ARG A N 1
ATOM 838 C CA . ARG A 1 108 ? -6.485 -1.701 -12.936 1.00 93.25 108 ARG A CA 1
ATOM 839 C C . ARG A 1 108 ? -6.866 -0.465 -12.132 1.00 93.25 108 ARG A C 1
ATOM 841 O O . ARG A 1 108 ? -7.985 0.022 -12.285 1.00 93.25 108 ARG A O 1
ATOM 848 N N . ARG A 1 109 ? -5.986 0.020 -11.253 1.00 92.88 109 ARG A N 1
ATOM 849 C CA . ARG A 1 109 ? -6.346 1.067 -10.284 1.00 92.88 109 ARG A 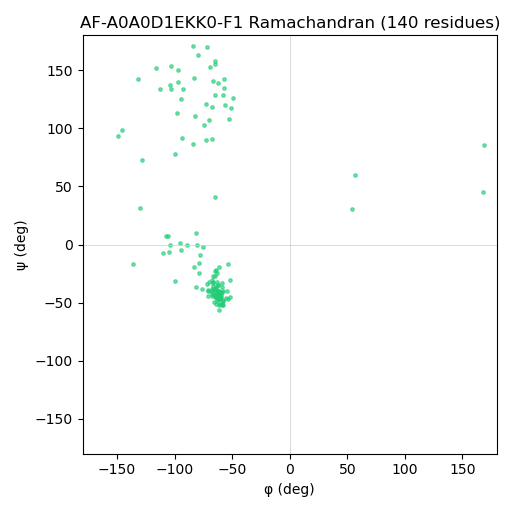CA 1
ATOM 850 C C . ARG A 1 109 ? -5.328 2.183 -10.126 1.00 92.88 109 ARG A C 1
ATOM 852 O O . ARG A 1 109 ? -5.684 3.230 -9.580 1.00 92.88 109 ARG A O 1
ATOM 859 N N . THR A 1 110 ? -4.101 1.971 -10.583 1.00 92.94 110 THR A N 1
ATOM 860 C CA . THR A 1 110 ? -2.994 2.911 -10.420 1.00 92.94 110 THR A CA 1
ATOM 861 C C . THR A 1 110 ? -2.510 3.446 -11.757 1.00 92.94 110 THR A C 1
ATOM 863 O O . THR A 1 110 ? -2.588 2.772 -12.782 1.00 92.94 110 THR A O 1
ATOM 866 N N . THR A 1 111 ? -1.969 4.662 -11.735 1.00 90.31 111 THR A N 1
ATOM 867 C CA . THR A 1 111 ? -1.153 5.156 -12.849 1.00 90.31 111 THR A CA 1
ATOM 868 C C . THR A 1 111 ? 0.119 4.305 -12.972 1.00 90.31 111 THR A C 1
ATOM 870 O O . THR A 1 111 ? 0.536 3.715 -11.976 1.00 90.31 111 THR A O 1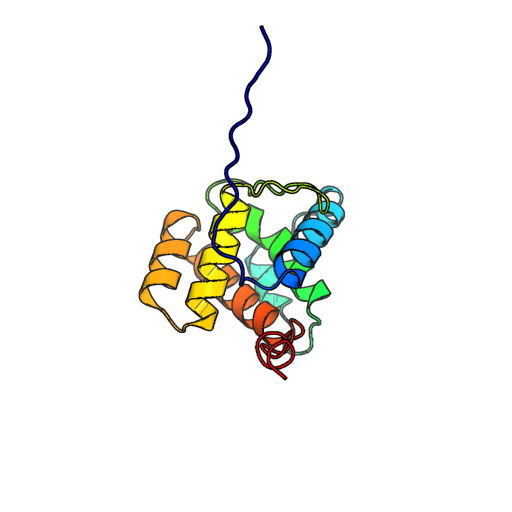
ATOM 873 N N . PRO A 1 112 ? 0.792 4.251 -14.138 1.00 85.69 112 PRO A N 1
ATOM 874 C CA . PRO A 1 112 ? 2.002 3.438 -14.294 1.00 85.69 112 PRO A CA 1
ATOM 875 C C . PRO A 1 112 ? 3.081 3.731 -13.237 1.00 85.69 112 PRO A C 1
ATOM 877 O O . PRO A 1 112 ? 3.582 2.810 -12.599 1.00 85.69 112 PRO A O 1
ATOM 880 N N . LEU A 1 113 ? 3.373 5.014 -12.981 1.00 83.75 113 LEU A N 1
ATOM 881 C CA . LEU A 1 113 ? 4.323 5.428 -11.940 1.00 83.75 113 LEU A CA 1
ATOM 882 C C . LEU A 1 113 ? 3.798 5.122 -10.526 1.00 83.75 113 LEU A C 1
ATOM 884 O O . LEU A 1 113 ? 4.553 4.698 -9.652 1.00 83.75 113 LEU A O 1
ATOM 888 N N . GLY A 1 114 ? 2.493 5.306 -10.306 1.00 87.62 114 GLY A N 1
ATOM 889 C CA . GLY A 1 114 ? 1.835 4.981 -9.045 1.00 87.62 114 GLY A CA 1
ATOM 890 C C . GLY A 1 114 ? 1.911 3.493 -8.705 1.00 87.62 114 GLY A C 1
ATOM 891 O O . GLY A 1 114 ? 2.171 3.147 -7.557 1.00 87.62 114 GLY A O 1
ATOM 892 N N . GLY A 1 115 ? 1.746 2.613 -9.692 1.00 91.56 115 GLY A N 1
ATOM 893 C CA . GLY A 1 115 ? 1.792 1.164 -9.505 1.00 91.56 115 GLY A CA 1
ATOM 894 C C . GLY A 1 115 ? 3.142 0.683 -8.986 1.00 91.56 115 GLY A C 1
ATOM 895 O O . GLY A 1 115 ? 3.190 -0.078 -8.020 1.00 91.56 115 GLY A O 1
ATOM 896 N N . THR A 1 116 ? 4.241 1.190 -9.553 1.00 89.38 116 THR A N 1
ATOM 897 C CA . THR A 1 116 ? 5.600 0.888 -9.078 1.00 89.38 116 THR A CA 1
ATOM 898 C C . THR A 1 116 ? 5.805 1.336 -7.631 1.00 89.38 116 THR A C 1
ATOM 900 O O . THR A 1 116 ? 6.302 0.563 -6.813 1.00 89.38 116 THR A O 1
ATOM 903 N N . ALA A 1 117 ? 5.376 2.556 -7.295 1.00 88.00 117 ALA A N 1
ATOM 904 C CA . ALA A 1 117 ? 5.488 3.089 -5.941 1.00 88.00 117 ALA A CA 1
ATOM 905 C C . ALA A 1 117 ? 4.701 2.257 -4.919 1.00 88.00 117 ALA A C 1
ATOM 907 O O . ALA A 1 117 ? 5.215 1.928 -3.850 1.00 88.00 117 ALA A O 1
ATOM 908 N N . ILE A 1 118 ? 3.463 1.883 -5.256 1.00 91.19 118 ILE A N 1
ATOM 909 C CA . ILE A 1 118 ? 2.625 1.052 -4.390 1.00 91.19 118 ILE A CA 1
ATOM 910 C C . ILE A 1 118 ? 3.220 -0.346 -4.224 1.00 91.19 118 ILE A C 1
ATOM 912 O O . ILE A 1 118 ? 3.274 -0.821 -3.096 1.00 91.19 118 ILE A O 1
ATOM 916 N N . SER A 1 119 ? 3.716 -0.982 -5.291 1.00 92.75 119 SER A N 1
ATOM 917 C CA . SER A 1 119 ? 4.376 -2.294 -5.189 1.00 92.75 119 SER A CA 1
ATOM 918 C C . SER A 1 119 ? 5.572 -2.252 -4.230 1.00 92.75 119 SER A C 1
ATOM 920 O O . SER A 1 119 ? 5.655 -3.073 -3.315 1.00 92.75 119 SER A O 1
ATOM 922 N N . LEU A 1 120 ? 6.453 -1.252 -4.369 1.00 90.31 120 LEU A N 1
ATOM 923 C CA . LEU A 1 120 ? 7.619 -1.083 -3.497 1.00 90.31 120 LEU A CA 1
ATOM 924 C C . LEU A 1 120 ? 7.214 -0.929 -2.024 1.00 90.31 120 LEU A C 1
ATOM 926 O O . LEU A 1 120 ? 7.702 -1.659 -1.160 1.00 90.31 120 LEU A O 1
ATOM 930 N N . LEU A 1 121 ? 6.299 0.001 -1.744 1.00 90.44 121 LEU A N 1
ATOM 931 C CA . LEU A 1 121 ? 5.849 0.280 -0.383 1.00 90.44 121 LEU A CA 1
ATOM 932 C C . LEU A 1 121 ? 5.103 -0.913 0.228 1.00 90.44 121 LEU A C 1
ATOM 934 O O . LEU A 1 121 ? 5.294 -1.204 1.404 1.00 90.44 121 LEU A O 1
ATOM 938 N N . MET A 1 122 ? 4.289 -1.627 -0.555 1.00 92.31 122 MET A N 1
ATOM 939 C CA . MET A 1 122 ? 3.582 -2.823 -0.092 1.00 92.31 122 MET A CA 1
ATOM 940 C C . MET A 1 122 ? 4.552 -3.939 0.287 1.00 92.31 122 MET A C 1
ATOM 942 O O . MET A 1 122 ? 4.402 -4.521 1.355 1.00 92.31 122 MET A O 1
ATOM 946 N N . ARG A 1 123 ? 5.575 -4.208 -0.531 1.00 91.75 123 ARG A N 1
ATOM 947 C CA . ARG A 1 123 ? 6.617 -5.197 -0.206 1.00 91.75 123 ARG A CA 1
ATOM 948 C C . ARG A 1 123 ? 7.338 -4.831 1.089 1.00 91.75 123 ARG A C 1
ATOM 950 O O . ARG A 1 123 ? 7.373 -5.637 2.012 1.00 91.75 123 ARG A O 1
ATOM 957 N N . GLY A 1 124 ? 7.798 -3.581 1.195 1.00 89.25 124 GLY A N 1
ATOM 958 C CA . GLY A 1 124 ? 8.445 -3.083 2.408 1.00 89.25 124 GLY A CA 1
ATOM 959 C C . GLY A 1 124 ? 7.547 -3.190 3.641 1.00 89.25 124 GLY A C 1
ATOM 960 O O . GLY A 1 124 ? 8.017 -3.570 4.713 1.00 89.25 124 GLY A O 1
ATOM 961 N N . PHE A 1 125 ? 6.254 -2.903 3.494 1.00 90.44 125 PHE A N 1
ATOM 962 C CA . PHE A 1 125 ? 5.299 -3.008 4.589 1.00 90.44 125 PHE A CA 1
ATOM 963 C C . PHE A 1 125 ? 5.120 -4.457 5.046 1.00 90.44 125 PHE A C 1
ATOM 965 O O . PHE A 1 125 ? 5.245 -4.738 6.235 1.00 90.44 125 PHE A O 1
ATOM 972 N N . LEU A 1 126 ? 4.885 -5.376 4.106 1.00 89.62 126 LEU A N 1
ATOM 973 C CA . LEU A 1 126 ? 4.674 -6.798 4.385 1.00 89.62 126 LEU A CA 1
ATOM 974 C C . LEU A 1 126 ? 5.900 -7.457 5.023 1.00 89.62 126 LEU A C 1
ATOM 976 O O . LEU A 1 126 ? 5.739 -8.299 5.902 1.00 89.62 126 LEU A O 1
ATOM 980 N N . ASP A 1 127 ? 7.109 -7.038 4.647 1.00 89.12 127 ASP A N 1
ATOM 981 C CA . ASP A 1 127 ? 8.351 -7.535 5.251 1.00 89.12 127 ASP A CA 1
ATOM 982 C C . ASP A 1 127 ? 8.495 -7.164 6.737 1.00 89.12 127 ASP A C 1
ATOM 984 O O . ASP A 1 127 ? 9.228 -7.829 7.469 1.00 89.12 127 ASP A O 1
ATOM 988 N N . ARG A 1 128 ? 7.803 -6.108 7.186 1.00 86.06 128 ARG A N 1
ATOM 989 C CA . ARG A 1 128 ? 7.882 -5.558 8.551 1.00 86.06 128 ARG A CA 1
ATOM 990 C C . ARG A 1 128 ? 6.632 -5.782 9.377 1.00 86.06 128 ARG A C 1
ATOM 992 O O . ARG A 1 128 ? 6.632 -5.453 10.564 1.00 86.06 128 ARG A O 1
ATOM 999 N N . LEU A 1 129 ? 5.566 -6.304 8.775 1.00 83.44 129 LEU A N 1
ATOM 1000 C CA . LEU A 1 129 ? 4.441 -6.764 9.564 1.00 83.44 129 LEU A CA 1
ATOM 1001 C C . LEU A 1 129 ? 4.919 -7.906 10.460 1.00 83.44 129 LEU A C 1
ATOM 1003 O O . LEU A 1 129 ? 5.686 -8.761 10.000 1.00 83.44 129 LEU A O 1
ATOM 1007 N N . PRO A 1 130 ? 4.470 -7.945 11.726 1.00 67.44 130 PRO A N 1
ATOM 1008 C CA . PRO A 1 130 ? 4.614 -9.142 12.525 1.00 67.44 130 PRO A CA 1
ATOM 1009 C C . PRO A 1 130 ? 4.067 -10.294 11.689 1.00 67.44 130 PRO A C 1
ATOM 1011 O O . PRO A 1 130 ? 2.899 -10.300 11.298 1.00 67.44 130 PRO A O 1
ATOM 1014 N N . ARG A 1 131 ? 4.922 -11.262 11.352 1.00 56.44 131 ARG A N 1
ATOM 1015 C CA . ARG A 1 131 ? 4.425 -12.540 10.862 1.00 56.44 131 ARG A CA 1
ATOM 1016 C C . ARG A 1 131 ? 3.747 -13.152 12.070 1.00 56.44 131 ARG A C 1
ATOM 1018 O O . ARG A 1 131 ? 4.425 -13.780 12.881 1.00 56.44 131 ARG A O 1
ATOM 1025 N N . GLU A 1 132 ? 2.450 -12.906 12.245 1.00 46.59 132 GLU A N 1
ATOM 1026 C CA . GLU A 1 132 ? 1.659 -13.747 13.125 1.00 46.59 132 GLU A CA 1
ATOM 1027 C C . GLU A 1 132 ? 1.921 -15.162 12.636 1.00 46.59 132 GLU A C 1
ATOM 1029 O O . GLU A 1 132 ? 1.604 -15.527 11.500 1.00 46.59 132 GLU A O 1
ATOM 1034 N N . ALA A 1 133 ? 2.686 -15.895 13.445 1.00 41.75 133 ALA A N 1
ATOM 1035 C CA . ALA A 1 133 ? 3.091 -17.240 13.139 1.00 41.75 133 ALA A CA 1
ATOM 1036 C C . ALA A 1 133 ? 1.824 -17.981 12.729 1.00 41.75 133 ALA A C 1
ATOM 1038 O O . ALA A 1 133 ? 0.842 -17.992 13.472 1.00 41.75 133 ALA A O 1
ATOM 1039 N N . HIS A 1 134 ? 1.869 -18.591 11.552 1.00 40.38 134 HIS A N 1
ATOM 1040 C CA . HIS A 1 134 ? 0.855 -19.468 10.979 1.00 40.38 134 HIS A CA 1
ATOM 1041 C C . HIS A 1 134 ? 0.694 -20.761 11.826 1.00 40.38 134 HIS A C 1
ATOM 1043 O O . HIS A 1 134 ? 0.630 -21.865 11.310 1.00 40.38 134 HIS A O 1
ATOM 1049 N N . ARG A 1 135 ? 0.720 -20.635 13.163 1.00 40.00 135 ARG A N 1
ATOM 1050 C CA . ARG A 1 135 ? 0.945 -21.666 14.182 1.00 40.00 135 ARG A CA 1
ATOM 1051 C C . ARG A 1 135 ? -0.136 -21.636 15.274 1.00 40.00 135 ARG A C 1
ATOM 1053 O O . ARG A 1 135 ? 0.138 -21.941 16.431 1.00 40.00 135 ARG A O 1
ATOM 1060 N N . ARG A 1 136 ? -1.370 -21.251 14.930 1.00 39.12 136 ARG A N 1
ATOM 1061 C CA . ARG A 1 136 ? -2.555 -21.521 15.773 1.00 39.12 136 ARG A CA 1
ATOM 1062 C C . ARG A 1 136 ? -3.446 -22.642 15.229 1.00 39.12 136 ARG A C 1
ATOM 1064 O O . ARG A 1 136 ? -4.342 -23.066 15.947 1.00 39.12 136 ARG A O 1
ATOM 1071 N N . SER A 1 137 ? -3.168 -23.172 14.036 1.00 40.56 137 SER A N 1
ATOM 1072 C CA . SER A 1 137 ? -3.846 -24.360 13.494 1.00 40.56 137 SER A CA 1
ATOM 1073 C C . SER A 1 137 ? -3.255 -25.690 13.987 1.00 40.56 137 SER A C 1
ATOM 1075 O O . SER A 1 137 ? -3.971 -26.683 13.986 1.00 40.56 137 SER A O 1
ATOM 1077 N N . GLU A 1 138 ? -2.014 -25.725 14.493 1.00 37.69 138 GLU A N 1
ATOM 1078 C CA . GLU A 1 138 ? -1.395 -26.967 15.011 1.00 37.69 138 GLU A CA 1
ATOM 1079 C C . GLU A 1 138 ? -1.550 -27.188 16.529 1.00 37.69 138 GLU A C 1
ATOM 1081 O O . GLU A 1 138 ? -1.183 -28.242 17.031 1.00 37.69 138 GLU A O 1
ATOM 1086 N N . LEU A 1 139 ? -2.119 -26.237 17.281 1.00 48.41 139 LEU A N 1
ATOM 1087 C CA . LEU A 1 139 ? -2.284 -26.356 18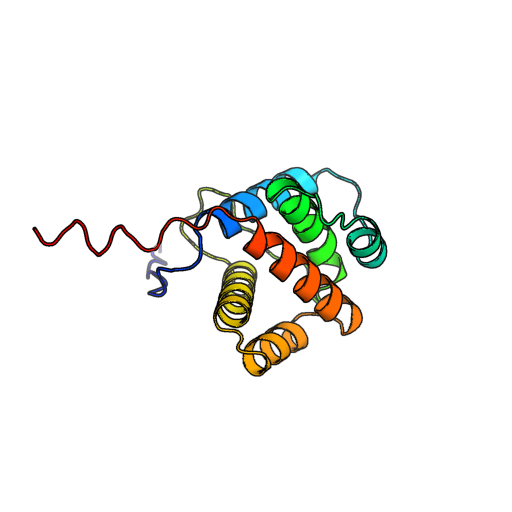.744 1.00 48.41 139 LEU A CA 1
ATOM 1088 C C . LEU A 1 139 ? -3.733 -26.604 19.197 1.00 48.41 139 LEU A C 1
ATOM 1090 O O . LEU A 1 139 ? -4.006 -26.597 20.392 1.00 48.41 139 LEU A O 1
ATOM 1094 N N . ALA A 1 140 ? -4.661 -26.831 18.263 1.00 43.72 140 ALA A N 1
ATOM 1095 C CA . ALA A 1 140 ? -6.044 -27.219 18.568 1.00 43.72 140 ALA A CA 1
ATOM 1096 C C . ALA A 1 140 ? -6.334 -28.707 18.284 1.00 43.72 140 ALA A C 1
ATOM 1098 O O . ALA A 1 140 ? -7.482 -29.134 18.377 1.00 43.72 140 ALA A O 1
ATOM 1099 N N . VAL A 1 141 ? -5.303 -29.494 17.953 1.00 49.41 141 VAL A N 1
ATOM 1100 C CA . VAL A 1 141 ? -5.377 -30.957 17.829 1.00 49.41 141 VAL A CA 1
ATOM 1101 C C . VAL A 1 141 ? -4.262 -31.582 18.675 1.00 49.41 141 VAL A C 1
ATOM 1103 O O . VAL A 1 141 ? -3.239 -32.043 18.174 1.00 49.41 141 VAL A O 1
ATOM 1106 N N . SER A 1 142 ? -4.437 -31.544 19.992 1.00 41.88 142 SER A N 1
ATOM 1107 C CA . SER A 1 142 ? -3.840 -32.490 20.945 1.00 41.88 142 SER A CA 1
ATOM 1108 C C . SER A 1 142 ? -4.770 -32.639 22.132 1.00 41.88 142 SER A C 1
ATOM 1110 O O . SER A 1 142 ? -5.292 -31.596 22.585 1.00 41.88 142 SER A O 1
#

Secondary structure (DSSP, 8-state):
----------S---S-HHHHHHHHHHHHHGGGSPPPPHHHHHHT--TT--HHHHHHHHHHHHHHHBSS------TT-SSPPHHHHHHHHHHHHHHTT-HHHHHHHHHTTB-HHHHHHHHHHHHHHHHHS----S-SSSSS--

Organism: NCBI:txid935700

Sequence (142 aa):
MQAVRALHTDPTGDSPPDLLVLLRRAALECRASARLDTARACALFDPESKADEIARLLARALPQAMHVRPRFHATEASARSFDERWILAIADAIARRDIDSERFLLSRRTTPLGGTAISLLMRGFLDRLPREAHRRSELAVS

Solvent-accessible surface area (backbone atoms only — not comparable to full-atom values): 8471 Å² total; per-residue (Å²): 141,86,84,94,80,80,83,81,71,77,87,74,87,86,65,66,69,63,56,58,44,44,32,27,49,23,39,59,65,46,73,81,49,85,84,48,55,42,69,55,42,57,72,64,61,52,96,82,58,50,41,68,55,40,23,38,40,48,46,38,20,44,56,65,19,27,82,57,72,70,55,76,54,61,69,87,49,90,65,76,40,74,50,48,51,51,52,49,52,40,52,50,20,57,74,69,65,35,61,67,59,30,51,54,59,34,65,74,49,27,42,77,72,25,30,54,48,49,53,53,50,50,52,57,28,62,75,50,45,81,75,73,67,93,64,69,79,72,73,77,74,124

Foldseek 3Di:
DDDDDDDPPPPDPDQPLVLLLLLLVLLVVCVPPDADELVVLQVPDDLVDALSRLSNSCSRLLCRFWPHGDDRDHSPDPDDDPNRVLLSQLLVCVVVVVVVSNVVSLVVTGDPSSSVSNNVSSNSNSVRPPPPDPPPVPPVPD

Radius of gyration: 16.06 Å; Cα contacts (8 Å, |Δi|>4): 136; chains: 1; bounding box: 54×50×35 Å

pLDDT: mean 76.36, std 19.54, range [31.33, 97.0]

Nearest PDB structures (foldseek):
  5hop-assembly1_B  TM=2.605E-01  e=6.269E+00  Listeria monocytogenes EGD-e